Protein AF-A0A183T024-F1 (afdb_monomer_lite)

Foldseek 3Di:
DPPLVVVLVVQLVVVVVVDDDQDPPDDPVRVVVVSVVSNVVSCCVSVNPPPPPPPDPPVPCDPVLVVLVVQLVVLVVVCVVPVDPVSVVSNVVSVVVNVVSD

pLDDT: mean 81.06, std 13.0, range [49.19, 95.88]

Secondary structure (DSSP, 8-state):
--HHHHHHHHHHHHHHHTSPPP-TT--HHHHHHHHHHHHHHHHHHHH-----SSS-TTTS--HHHHHHHHHHHHHHHHHHH---HHHHHHHHHHHHHHHHH-

Radius of gyration: 26.91 Å; chains: 1; bounding box: 50×38×64 Å

Organism: Schistocephalus solidus (NCBI:txid70667)

Structure (mmCIF, N/CA/C/O backbone):
data_AF-A0A183T024-F1
#
_entry.id   AF-A0A183T024-F1
#
loop_
_atom_site.group_PDB
_atom_site.id
_atom_site.type_symbol
_atom_site.label_atom_id
_atom_site.label_alt_id
_atom_site.label_comp_id
_atom_site.label_asym_id
_atom_site.label_entity_id
_atom_site.label_seq_id
_atom_site.pdbx_PDB_ins_code
_atom_site.Cartn_x
_atom_site.Cartn_y
_atom_site.Cartn_z
_atom_site.occupancy
_atom_site.B_iso_or_equiv
_atom_site.auth_seq_id
_atom_site.auth_comp_id
_atom_site.auth_asym_id
_atom_site.auth_atom_id
_atom_site.pdbx_PDB_model_num
ATOM 1 N N . MET A 1 1 ? -12.506 18.108 27.619 1.00 51.00 1 MET A N 1
ATOM 2 C CA . MET A 1 1 ? -12.545 16.758 27.011 1.00 51.00 1 MET A CA 1
ATOM 3 C C . MET A 1 1 ? -13.717 16.725 26.039 1.00 51.00 1 MET A C 1
ATOM 5 O O . MET A 1 1 ? -14.753 17.264 26.410 1.00 51.00 1 MET A O 1
ATOM 9 N N . PRO A 1 2 ? -13.581 16.198 24.810 1.00 53.72 2 PRO A N 1
ATOM 10 C CA . PRO A 1 2 ? -14.691 16.161 23.855 1.00 53.72 2 PRO A CA 1
ATOM 11 C C . PRO A 1 2 ? -15.836 15.307 24.414 1.00 53.72 2 PRO A C 1
ATOM 13 O O . PRO A 1 2 ? -15.580 14.200 24.889 1.00 53.72 2 PRO A O 1
ATOM 16 N N . ALA A 1 3 ? -17.077 15.797 24.341 1.00 60.38 3 ALA A N 1
ATOM 17 C CA . ALA A 1 3 ? -18.271 15.125 24.876 1.00 60.38 3 ALA A CA 1
ATOM 18 C C . ALA A 1 3 ? -18.437 13.675 24.372 1.00 60.38 3 ALA A C 1
ATOM 20 O O . ALA A 1 3 ? -18.922 12.809 25.091 1.00 60.38 3 ALA A O 1
ATOM 21 N N . HIS A 1 4 ? -17.928 13.397 23.172 1.00 64.06 4 HIS A N 1
ATOM 22 C CA . HIS A 1 4 ? -17.990 12.096 22.514 1.00 64.06 4 HIS A CA 1
ATOM 23 C C . HIS A 1 4 ? -17.163 10.989 23.205 1.00 64.06 4 HIS A C 1
ATOM 25 O O . HIS A 1 4 ? -17.496 9.813 23.106 1.00 64.06 4 HIS A O 1
ATOM 31 N N . CYS A 1 5 ? -16.071 11.327 23.900 1.00 68.69 5 CYS A N 1
ATOM 32 C CA . CYS A 1 5 ? -15.246 10.319 24.585 1.00 68.69 5 CYS A CA 1
ATOM 33 C C . CYS A 1 5 ? -15.919 9.826 25.880 1.00 68.69 5 CYS A C 1
ATOM 35 O O . CYS A 1 5 ? -15.843 8.648 26.234 1.00 68.69 5 CYS A O 1
ATOM 37 N N . PHE A 1 6 ? -16.609 10.742 26.565 1.00 74.00 6 PHE A N 1
ATOM 38 C CA . PHE A 1 6 ? -17.333 10.446 27.796 1.00 74.00 6 PHE A CA 1
ATOM 39 C C . PHE A 1 6 ? -18.572 9.586 27.520 1.00 74.00 6 PHE A C 1
ATOM 41 O O . PHE A 1 6 ? -18.774 8.578 28.188 1.00 74.00 6 PHE A O 1
ATOM 48 N N . ASP A 1 7 ? -19.334 9.927 26.478 1.00 80.94 7 ASP A N 1
ATOM 49 C CA . ASP A 1 7 ? -20.514 9.163 26.055 1.00 80.94 7 ASP A CA 1
ATOM 50 C C . ASP A 1 7 ? -20.162 7.725 25.632 1.00 80.94 7 ASP A C 1
ATOM 52 O O . ASP A 1 7 ? -20.776 6.758 26.079 1.00 80.94 7 ASP A O 1
ATOM 56 N N . PHE A 1 8 ? -19.075 7.569 24.868 1.00 82.06 8 PHE A N 1
ATOM 57 C CA . PHE A 1 8 ? -18.562 6.257 24.473 1.00 82.06 8 PHE A CA 1
ATOM 58 C C . PHE A 1 8 ? -18.175 5.376 25.670 1.00 82.06 8 PHE A C 1
ATOM 60 O O . PHE A 1 8 ? -18.462 4.180 25.686 1.00 82.06 8 PHE A O 1
ATOM 67 N N . SER A 1 9 ? -17.538 5.966 26.684 1.00 84.12 9 SER A N 1
ATOM 68 C CA . SER A 1 9 ? -17.127 5.229 27.884 1.00 84.12 9 SER A CA 1
ATOM 69 C C . SER A 1 9 ? -18.337 4.741 28.682 1.00 84.12 9 SER A C 1
ATOM 71 O O . SER A 1 9 ? -18.356 3.587 29.100 1.00 84.12 9 SER A O 1
ATOM 73 N N . ASN A 1 10 ? -19.368 5.579 28.825 1.00 86.62 10 ASN A N 1
ATOM 74 C CA . ASN A 1 10 ? -20.590 5.211 29.540 1.00 86.62 10 ASN A CA 1
ATOM 75 C C . ASN A 1 10 ? -21.350 4.074 28.839 1.00 86.62 10 ASN A C 1
ATOM 77 O O . ASN A 1 10 ? -21.786 3.141 29.507 1.00 86.62 10 ASN A O 1
ATOM 81 N N . GLN A 1 11 ? -21.439 4.093 27.503 1.00 85.00 11 GLN A N 1
ATOM 82 C CA . GLN A 1 11 ? -22.088 3.010 26.750 1.00 85.00 11 GLN A CA 1
ATOM 83 C C . GLN A 1 11 ? -21.348 1.670 26.858 1.00 85.00 11 GLN A C 1
ATOM 85 O O . GLN A 1 11 ? -21.978 0.614 26.842 1.00 85.00 11 GLN A O 1
ATOM 90 N N . ILE A 1 12 ? -20.014 1.678 26.965 1.00 85.69 12 ILE A N 1
ATOM 91 C CA . ILE A 1 12 ? 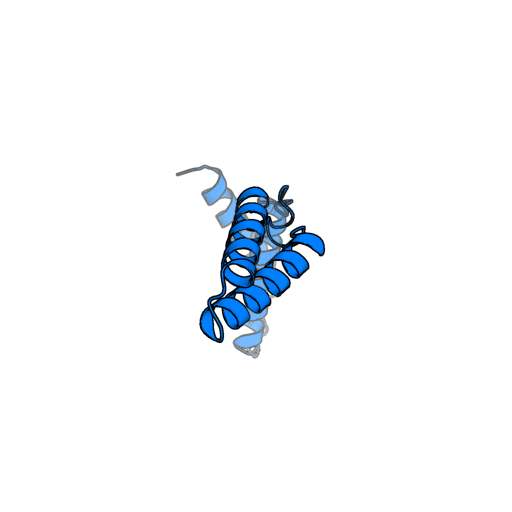-19.258 0.441 27.220 1.00 85.69 12 ILE A CA 1
ATOM 92 C C . ILE A 1 12 ? -19.609 -0.120 28.598 1.00 85.69 12 ILE A C 1
ATOM 94 O O . ILE A 1 12 ? -19.782 -1.329 28.724 1.00 85.69 12 ILE A O 1
ATOM 98 N N . THR A 1 13 ? -19.701 0.739 29.615 1.00 85.56 13 THR A N 1
ATOM 99 C CA . THR A 1 13 ? -20.039 0.321 30.980 1.00 85.56 13 THR A CA 1
ATOM 100 C C . THR A 1 13 ? -21.433 -0.298 31.045 1.00 85.56 13 THR A C 1
ATOM 102 O O . THR A 1 13 ? -21.562 -1.412 31.534 1.00 85.56 13 THR A O 1
ATOM 105 N N . GLU A 1 14 ? -22.440 0.347 30.455 1.00 87.12 14 GLU A N 1
ATOM 106 C CA . GLU A 1 14 ? -23.814 -0.176 30.414 1.00 87.12 14 GLU A CA 1
ATOM 107 C C . GLU A 1 14 ? -23.891 -1.545 29.713 1.00 87.12 14 GLU A C 1
ATOM 109 O O . GLU A 1 14 ? -24.422 -2.509 30.258 1.00 87.12 14 GLU A O 1
ATOM 114 N N . LYS A 1 15 ? -23.252 -1.691 28.543 1.00 84.81 15 LYS A N 1
ATOM 115 C CA . LYS A 1 15 ? -23.250 -2.958 27.784 1.00 84.81 15 LYS A CA 1
ATOM 116 C C . LYS A 1 15 ? -22.449 -4.072 28.469 1.00 84.81 15 LYS A C 1
ATOM 118 O O . LYS A 1 15 ? -22.656 -5.244 28.156 1.00 84.81 15 LYS A O 1
ATOM 123 N N . LEU A 1 16 ? -21.504 -3.728 29.347 1.00 82.44 16 LEU A N 1
ATOM 124 C CA . LEU A 1 16 ? -20.792 -4.691 30.191 1.00 82.44 16 LEU A CA 1
ATOM 125 C C . LEU A 1 16 ? -21.659 -5.166 31.359 1.00 82.44 16 LEU A C 1
ATOM 127 O O . LEU A 1 16 ? -21.592 -6.347 31.691 1.00 82.44 16 LEU A O 1
ATOM 131 N N . ASP A 1 17 ? -22.463 -4.280 31.944 1.00 82.25 17 ASP A N 1
ATOM 132 C CA . ASP A 1 17 ? -23.385 -4.620 33.031 1.00 82.25 17 ASP A CA 1
ATOM 133 C C . ASP A 1 17 ? -24.555 -5.492 32.534 1.00 82.25 17 ASP A C 1
ATOM 135 O O . ASP A 1 17 ? -25.012 -6.383 33.251 1.00 82.25 17 ASP A O 1
ATOM 139 N N . ASP A 1 18 ? -24.976 -5.306 31.278 1.00 82.94 18 ASP A N 1
ATOM 140 C CA . ASP A 1 18 ? -26.017 -6.109 30.618 1.00 82.94 18 ASP A CA 1
ATOM 141 C C . ASP A 1 18 ? -25.530 -7.479 30.108 1.00 82.94 18 ASP A C 1
ATOM 143 O O . ASP A 1 18 ? -26.334 -8.326 29.694 1.00 82.94 18 ASP A O 1
ATOM 147 N N . LEU A 1 19 ? -24.215 -7.727 30.090 1.00 75.50 19 LEU A N 1
ATOM 148 C CA . LEU A 1 19 ? -23.693 -9.019 29.662 1.00 75.50 19 LEU A CA 1
ATOM 149 C C . LEU A 1 19 ? -23.997 -10.091 30.715 1.00 75.50 19 LEU A C 1
ATOM 151 O O . LEU A 1 19 ? -23.761 -9.885 31.907 1.00 75.50 19 LEU A O 1
ATOM 155 N N . PRO A 1 20 ? -24.406 -11.302 30.295 1.00 72.19 20 PRO A N 1
ATOM 156 C CA . PRO A 1 20 ? -24.464 -12.426 31.210 1.00 72.19 20 PRO A CA 1
ATOM 157 C C . PRO A 1 20 ? -23.074 -12.644 31.805 1.00 72.19 20 PRO A C 1
ATOM 159 O O . PRO A 1 20 ? -22.105 -12.863 31.067 1.00 72.19 20 PRO A O 1
ATOM 162 N N . ALA A 1 21 ? -22.998 -12.576 33.139 1.00 68.00 21 ALA A N 1
ATOM 163 C CA . ALA A 1 21 ? -21.761 -12.790 33.867 1.00 68.00 21 ALA A CA 1
ATOM 164 C C . ALA A 1 21 ? -21.127 -14.095 33.364 1.00 68.00 21 ALA A C 1
ATOM 166 O O . ALA A 1 21 ? -21.790 -15.143 33.379 1.00 68.00 21 ALA A O 1
ATOM 167 N N . PRO A 1 22 ? -19.882 -14.059 32.854 1.00 63.69 22 PRO A N 1
ATOM 168 C CA . PRO A 1 22 ? -19.200 -15.285 32.503 1.00 63.69 22 PRO A CA 1
ATOM 169 C C . PRO A 1 22 ? -19.217 -16.180 33.732 1.00 63.69 22 PRO A C 1
ATOM 171 O O . PRO A 1 22 ? -18.833 -15.727 34.808 1.00 63.69 22 PRO A O 1
ATOM 174 N N . ASN A 1 23 ? -19.664 -17.428 33.557 1.00 68.25 23 ASN A N 1
ATOM 175 C CA . ASN A 1 23 ? -19.648 -18.438 34.611 1.00 68.25 23 ASN A CA 1
ATOM 176 C C . ASN A 1 23 ? -18.318 -18.342 35.379 1.00 68.25 23 ASN A C 1
ATOM 178 O O . ASN A 1 23 ? -17.268 -18.097 34.775 1.00 68.25 23 ASN A O 1
ATOM 182 N N . ASP A 1 24 ? -18.325 -18.510 36.696 1.00 68.38 24 ASP A N 1
ATOM 183 C CA . ASP A 1 24 ? -17.112 -18.353 37.502 1.00 68.38 24 ASP A CA 1
ATOM 184 C C . ASP A 1 24 ? -15.992 -19.320 37.069 1.00 68.38 24 ASP A C 1
ATOM 186 O O . ASP A 1 24 ? -14.814 -19.047 37.294 1.00 68.38 24 ASP A O 1
ATOM 190 N N . ASN A 1 25 ? -16.347 -20.392 36.347 1.00 72.75 25 ASN A N 1
ATOM 191 C CA . ASN A 1 25 ? -15.431 -21.342 35.708 1.00 72.75 25 ASN A CA 1
ATOM 192 C C . ASN A 1 25 ? -15.002 -20.989 34.263 1.00 72.75 25 ASN A C 1
ATOM 194 O O . ASN A 1 25 ? -14.261 -21.751 33.639 1.00 72.75 25 ASN A O 1
ATOM 198 N N . ALA A 1 26 ? -15.480 -19.877 33.703 1.00 74.62 26 ALA A N 1
ATOM 199 C CA . ALA A 1 26 ? -15.160 -19.457 32.350 1.00 74.62 26 ALA A CA 1
ATOM 200 C C . ALA A 1 26 ? -13.666 -19.155 32.248 1.00 74.62 26 ALA A C 1
ATOM 202 O O . ALA A 1 26 ? -13.091 -18.416 33.051 1.00 74.62 26 ALA A O 1
ATOM 203 N N . THR A 1 27 ? -13.033 -19.717 31.223 1.00 84.19 27 THR A N 1
ATOM 204 C CA . THR A 1 27 ? -11.608 -19.510 30.980 1.00 84.19 27 THR A CA 1
ATOM 205 C C . THR A 1 27 ? -11.318 -18.029 30.729 1.00 84.19 27 THR A C 1
ATOM 207 O O . THR A 1 27 ? -12.147 -17.297 30.183 1.00 84.19 27 THR A O 1
ATOM 210 N N . VAL A 1 28 ? -10.104 -17.586 31.065 1.00 84.38 28 VAL A N 1
ATOM 211 C CA . VAL A 1 28 ? -9.639 -16.210 30.800 1.00 84.38 28 VAL A CA 1
ATOM 212 C C . VAL A 1 28 ? -9.840 -15.826 29.328 1.00 84.38 28 VAL A C 1
ATOM 214 O O . VAL A 1 28 ? -10.243 -14.704 29.033 1.00 84.38 28 VAL A O 1
ATOM 217 N N . GLY A 1 29 ? -9.649 -16.777 28.407 1.00 85.94 29 GLY A N 1
ATOM 218 C CA . GLY A 1 29 ? -9.909 -16.573 26.982 1.00 85.94 29 GLY A CA 1
ATOM 219 C C . GLY A 1 29 ? -11.372 -16.244 26.675 1.00 85.94 29 GLY A C 1
ATOM 220 O O . GLY A 1 29 ? -11.639 -15.346 25.887 1.00 85.94 29 GLY A O 1
ATOM 221 N N . THR A 1 30 ? -12.321 -16.902 27.343 1.00 84.38 30 THR A N 1
ATOM 222 C CA . THR A 1 30 ? -13.760 -16.642 27.160 1.00 84.38 30 THR A CA 1
ATOM 223 C C . THR A 1 30 ? -14.130 -15.236 27.630 1.00 84.38 30 THR A C 1
ATOM 225 O O . THR A 1 30 ? -14.801 -14.501 26.906 1.00 84.38 30 THR A O 1
ATOM 228 N N . ARG A 1 31 ? -13.617 -14.822 28.796 1.00 83.94 31 ARG A N 1
ATOM 229 C CA . ARG A 1 31 ? -13.827 -13.469 29.340 1.00 83.94 31 ARG A CA 1
ATOM 230 C C . ARG A 1 31 ? -13.212 -12.393 28.439 1.00 83.94 31 ARG A C 1
ATOM 232 O O . ARG A 1 31 ? -13.837 -11.371 28.172 1.00 83.94 31 ARG A O 1
ATOM 239 N N . TRP A 1 32 ? -12.014 -12.647 27.908 1.00 87.25 32 TRP A N 1
ATOM 240 C CA . TRP A 1 32 ? -11.350 -11.750 26.959 1.00 87.25 32 TRP A CA 1
ATOM 241 C C . TRP A 1 32 ? -12.121 -11.613 25.639 1.00 87.25 32 TRP A C 1
ATOM 243 O O . TRP A 1 32 ? -12.269 -10.507 25.117 1.00 87.25 32 TRP A O 1
ATOM 253 N N . CYS A 1 33 ? -12.658 -12.717 25.115 1.00 86.12 33 CYS A N 1
ATOM 254 C CA . CYS A 1 33 ? -13.494 -12.705 23.915 1.00 86.12 33 CYS A CA 1
ATOM 255 C C . CYS A 1 33 ? -14.769 -11.873 24.108 1.00 86.12 33 CYS A C 1
ATOM 257 O O . CYS A 1 33 ? -15.112 -11.090 23.225 1.00 86.12 33 CYS A O 1
ATOM 259 N N . GLN A 1 34 ? -15.437 -11.998 25.258 1.00 84.62 34 GLN A N 1
ATOM 260 C CA . GLN A 1 34 ? -16.632 -11.210 25.582 1.00 84.62 34 GLN A CA 1
ATOM 261 C C . GLN A 1 34 ? -16.327 -9.714 25.686 1.00 84.62 34 GLN A C 1
ATOM 263 O O . GLN A 1 34 ? -17.013 -8.905 25.065 1.00 84.62 34 GLN A O 1
ATOM 268 N N . LEU A 1 35 ? -15.258 -9.343 26.396 1.00 87.75 35 LEU A N 1
ATOM 269 C CA . LEU A 1 35 ? -14.829 -7.947 26.499 1.00 87.75 35 LEU A CA 1
ATOM 270 C C . LEU A 1 35 ? -14.540 -7.348 25.116 1.00 87.75 35 LEU A C 1
ATOM 272 O O . LEU A 1 35 ? -14.998 -6.253 24.790 1.00 87.75 35 LEU A O 1
ATOM 276 N N . ARG A 1 36 ? -13.807 -8.087 24.274 1.00 89.06 36 ARG A N 1
ATOM 277 C CA . ARG A 1 36 ? -13.492 -7.654 22.910 1.00 89.06 36 ARG A CA 1
ATOM 278 C C . ARG A 1 36 ? -14.753 -7.467 22.071 1.00 89.06 36 ARG A C 1
ATOM 280 O O . ARG A 1 36 ? -14.819 -6.502 21.314 1.00 89.06 36 ARG A O 1
ATOM 287 N N . TYR A 1 37 ? -15.727 -8.365 22.212 1.00 89.06 37 TYR A N 1
ATOM 288 C CA . TYR A 1 37 ? -17.006 -8.269 21.518 1.00 89.06 37 TYR A CA 1
ATOM 289 C C . TYR A 1 37 ? -17.746 -6.977 21.881 1.00 89.06 37 TYR A C 1
ATOM 291 O O . TYR A 1 37 ? -18.074 -6.223 20.970 1.00 89.06 37 TYR A O 1
ATOM 299 N N . VAL A 1 38 ? -17.910 -6.670 23.176 1.00 89.88 38 VAL A N 1
ATOM 300 C CA . VAL A 1 38 ? -18.606 -5.448 23.631 1.00 89.88 38 VAL A CA 1
ATOM 301 C C . VAL A 1 38 ? -17.925 -4.192 23.116 1.00 89.88 38 VAL A C 1
ATOM 303 O O . VAL A 1 38 ? -18.572 -3.336 22.521 1.00 89.88 38 VAL A O 1
ATOM 306 N N . ILE A 1 39 ? -16.604 -4.095 23.285 1.00 87.31 39 ILE A N 1
ATOM 307 C CA . ILE A 1 39 ? -15.852 -2.925 22.823 1.00 87.31 39 ILE A CA 1
ATOM 308 C C . ILE A 1 39 ? -16.058 -2.737 21.320 1.00 87.31 39 ILE A C 1
ATOM 310 O O . ILE A 1 39 ? -16.324 -1.625 20.873 1.00 87.31 39 ILE A O 1
ATOM 314 N N . GLN A 1 40 ? -15.968 -3.808 20.529 1.00 85.19 40 GLN A N 1
ATOM 315 C CA . GLN A 1 40 ? -16.138 -3.733 19.080 1.00 85.19 40 GLN A CA 1
ATOM 316 C C . GLN A 1 40 ? -17.570 -3.377 18.666 1.00 85.19 40 GLN A C 1
ATOM 318 O O . GLN A 1 40 ? -17.736 -2.535 17.783 1.00 85.19 40 GLN A O 1
ATOM 323 N N . SER A 1 41 ? -18.591 -3.971 19.290 1.00 86.31 41 SER A N 1
ATOM 324 C CA . SER A 1 41 ? -19.991 -3.672 18.976 1.00 86.31 41 SER A CA 1
ATOM 325 C C . SER A 1 41 ? -20.362 -2.239 19.345 1.00 86.31 41 SER A C 1
ATOM 327 O O . SER A 1 41 ? -20.952 -1.546 18.523 1.00 86.31 41 SER A O 1
ATOM 329 N N . THR A 1 42 ? -19.945 -1.758 20.519 1.00 86.88 42 THR A N 1
ATOM 330 C CA . THR A 1 42 ? -20.214 -0.382 20.965 1.00 86.88 42 THR A CA 1
ATOM 331 C C . THR A 1 42 ? -19.449 0.628 20.113 1.00 86.88 42 THR A C 1
ATOM 333 O O . THR A 1 42 ? -19.985 1.662 19.732 1.00 86.88 42 THR A O 1
ATOM 336 N N . THR A 1 43 ? -18.210 0.310 19.725 1.00 84.81 43 THR A N 1
ATOM 337 C CA . THR A 1 43 ? -17.439 1.128 18.770 1.00 84.81 43 THR A CA 1
ATOM 338 C C . THR A 1 43 ? -18.187 1.259 17.447 1.00 84.81 43 THR A C 1
ATOM 340 O O . THR A 1 43 ? -18.275 2.356 16.905 1.00 84.81 43 THR A O 1
ATOM 343 N N . LEU A 1 44 ? -18.750 0.162 16.935 1.00 83.38 44 LEU A N 1
ATOM 344 C CA . LEU A 1 44 ? -19.509 0.167 15.687 1.00 83.38 44 LEU A CA 1
ATOM 345 C C . LEU A 1 44 ? -20.831 0.939 15.802 1.00 83.38 44 LEU A C 1
ATOM 347 O O . LEU A 1 44 ? -21.212 1.606 14.847 1.00 83.38 44 LEU A O 1
ATOM 351 N N . GLU A 1 45 ? -21.521 0.846 16.937 1.00 84.06 45 GLU A N 1
ATOM 352 C CA . GLU A 1 45 ? -22.790 1.534 17.205 1.00 84.06 45 GLU A CA 1
ATOM 353 C C . GLU A 1 45 ? -22.599 3.052 17.345 1.00 84.06 45 GLU A C 1
ATOM 355 O O . GLU A 1 45 ? -23.327 3.821 16.722 1.00 84.06 45 GLU A O 1
ATOM 360 N N . VAL A 1 46 ? -21.576 3.482 18.092 1.00 82.62 46 VAL A N 1
ATOM 361 C CA . VAL A 1 46 ? -21.321 4.900 18.392 1.00 82.62 46 VAL A CA 1
ATOM 362 C C . VAL A 1 46 ? -20.586 5.611 17.260 1.00 82.62 46 VAL A C 1
ATOM 364 O O . VAL A 1 46 ? -20.988 6.691 16.835 1.00 82.62 46 VAL A O 1
ATOM 367 N N . LEU A 1 47 ? -19.483 5.036 16.772 1.00 79.75 47 LEU A N 1
ATOM 368 C CA . LEU A 1 47 ? -18.658 5.673 15.737 1.00 79.75 47 LEU A CA 1
ATOM 369 C C . LEU A 1 47 ? -19.135 5.335 14.323 1.00 79.75 47 LEU A C 1
ATOM 371 O O . LEU A 1 47 ? -18.665 5.933 13.351 1.00 79.75 47 LEU A O 1
ATOM 375 N N . GLY A 1 48 ? -20.047 4.371 14.190 1.00 76.50 48 GLY A N 1
ATOM 376 C CA . GLY A 1 48 ? -20.398 3.801 12.903 1.00 76.50 48 GLY A CA 1
ATOM 377 C C . GLY A 1 48 ? -19.236 3.018 12.294 1.00 76.50 48 GLY A C 1
ATOM 378 O O . GLY A 1 48 ? -18.095 2.995 12.767 1.00 76.50 48 GLY A O 1
ATOM 379 N N . ARG A 1 49 ? -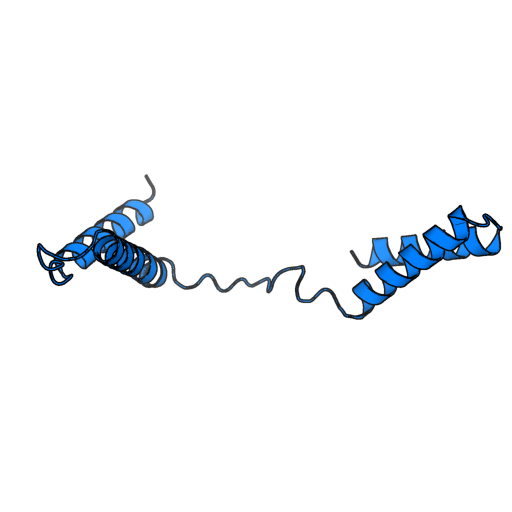19.504 2.385 11.154 1.00 67.56 49 ARG A N 1
ATOM 380 C CA . ARG A 1 49 ? -18.423 1.922 10.286 1.00 67.56 49 ARG A CA 1
ATOM 381 C C . ARG A 1 49 ? -17.941 3.135 9.503 1.00 67.56 49 ARG A C 1
ATOM 383 O O . ARG A 1 49 ? -18.679 3.638 8.658 1.00 67.56 49 ARG A O 1
ATOM 390 N N . ALA A 1 50 ? -16.713 3.589 9.750 1.00 65.00 50 ALA A N 1
ATOM 391 C CA . ALA A 1 50 ? -16.085 4.577 8.884 1.00 65.00 50 ALA A CA 1
ATOM 392 C C . ALA A 1 50 ? -16.054 4.002 7.460 1.00 65.00 50 ALA A C 1
ATOM 394 O O . ALA A 1 50 ? -15.279 3.093 7.149 1.00 65.00 50 ALA A O 1
ATOM 395 N N . ARG A 1 51 ? -16.953 4.487 6.600 1.00 62.16 51 ARG A N 1
ATOM 396 C CA . ARG A 1 51 ? -16.939 4.175 5.178 1.00 62.16 51 ARG A CA 1
ATOM 397 C C . ARG A 1 51 ? -15.726 4.913 4.641 1.00 62.16 51 ARG A C 1
ATOM 399 O O . ARG A 1 51 ? -15.784 6.123 4.440 1.00 62.16 51 ARG A O 1
ATOM 406 N N . ARG A 1 52 ? -14.597 4.211 4.528 1.00 59.81 52 ARG A N 1
ATOM 407 C CA . ARG A 1 52 ? -13.401 4.783 3.918 1.00 59.81 52 ARG A CA 1
ATOM 408 C C . ARG A 1 52 ? -13.805 5.207 2.506 1.00 59.81 52 ARG A C 1
ATOM 410 O O . ARG A 1 52 ? -14.095 4.360 1.672 1.00 59.81 52 ARG A O 1
ATOM 417 N N . GLN A 1 53 ? -13.937 6.516 2.284 1.00 57.25 53 GLN A N 1
ATOM 418 C CA . GLN A 1 53 ? -14.237 7.079 0.960 1.00 57.25 53 GLN A CA 1
ATOM 419 C C . GLN A 1 53 ? -13.078 6.851 -0.012 1.00 57.25 53 GLN A C 1
ATOM 421 O O . GLN A 1 53 ? -13.254 6.901 -1.221 1.00 57.25 53 GLN A O 1
ATOM 426 N N . HIS A 1 54 ? -11.915 6.536 0.543 1.00 57.44 54 HIS A N 1
ATOM 427 C CA . HIS A 1 54 ? -10.813 5.916 -0.151 1.00 57.44 54 HIS A CA 1
ATOM 428 C C . HIS A 1 54 ? -10.880 4.430 0.199 1.00 57.44 54 HIS A C 1
ATOM 430 O O . HIS A 1 54 ? -10.359 4.015 1.236 1.00 57.44 54 HIS A O 1
ATOM 436 N N . GLN A 1 55 ? -11.561 3.636 -0.637 1.00 56.09 55 GLN A N 1
ATOM 437 C CA . GLN A 1 55 ? -11.062 2.276 -0.852 1.00 56.09 55 GLN A CA 1
ATOM 438 C C . GLN A 1 55 ? -9.582 2.455 -1.159 1.00 56.09 55 GLN A C 1
ATOM 440 O O . GLN A 1 55 ? -9.234 3.394 -1.874 1.00 56.09 55 GLN A O 1
ATOM 445 N N . ASP A 1 56 ? -8.745 1.752 -0.406 1.00 51.44 56 ASP A N 1
ATOM 446 C CA . ASP A 1 56 ? -7.373 2.158 -0.161 1.00 51.44 56 ASP A CA 1
ATOM 447 C C . ASP A 1 56 ? -6.708 2.615 -1.467 1.00 51.44 56 ASP A C 1
ATOM 449 O O . ASP A 1 56 ? -6.853 1.967 -2.497 1.00 51.44 56 ASP A O 1
ATOM 453 N N . TRP A 1 57 ? -5.969 3.726 -1.427 1.00 51.22 57 TRP A N 1
ATOM 454 C CA . TRP A 1 57 ? -5.158 4.259 -2.540 1.00 51.22 57 TRP A CA 1
ATOM 455 C C . TRP A 1 57 ? -4.319 3.168 -3.256 1.00 51.22 57 TRP A C 1
ATOM 457 O O . TRP A 1 57 ? -3.814 3.367 -4.353 1.00 51.22 57 TRP A O 1
ATOM 467 N N . PHE A 1 58 ? -4.170 2.005 -2.618 1.00 49.19 58 PHE A N 1
ATOM 468 C CA . PHE A 1 58 ? -3.461 0.823 -3.071 1.00 49.19 58 PHE A CA 1
ATOM 469 C C . PHE A 1 58 ? -4.311 -0.294 -3.703 1.00 49.19 58 PHE A C 1
ATOM 471 O O . PHE A 1 58 ? -3.720 -1.106 -4.407 1.00 49.19 58 PHE A O 1
ATOM 478 N N . ASP A 1 59 ? -5.627 -0.367 -3.484 1.00 55.44 59 ASP A N 1
ATOM 479 C CA . ASP A 1 59 ? -6.468 -1.443 -4.047 1.00 55.44 59 ASP A CA 1
ATOM 480 C C . ASP A 1 59 ? -6.886 -1.143 -5.495 1.00 55.44 59 ASP A C 1
ATOM 482 O O . ASP A 1 59 ? -6.902 -2.043 -6.330 1.00 55.44 59 ASP A O 1
ATOM 486 N N . ASP A 1 60 ? -7.106 0.133 -5.827 1.00 54.78 60 ASP A N 1
ATOM 487 C CA . ASP A 1 60 ? -7.340 0.595 -7.206 1.00 54.78 60 ASP A CA 1
ATOM 488 C C . ASP A 1 60 ? -6.027 0.888 -7.956 1.00 54.78 60 ASP A C 1
ATOM 490 O O . ASP A 1 60 ? -6.030 1.557 -8.994 1.00 54.78 60 ASP A O 1
ATOM 494 N N . ASN A 1 61 ? -4.880 0.416 -7.446 1.00 59.91 61 ASN A N 1
ATOM 495 C CA . ASN A 1 61 ? -3.627 0.489 -8.187 1.00 59.91 61 ASN A CA 1
ATOM 496 C C . ASN A 1 61 ? -3.677 -0.534 -9.327 1.00 59.91 61 ASN A C 1
ATOM 498 O O . ASN A 1 61 ? -3.261 -1.686 -9.207 1.00 59.91 61 ASN A O 1
ATOM 502 N N . ASP A 1 62 ? -4.269 -0.035 -10.403 1.00 70.06 62 ASP A N 1
ATOM 503 C CA . ASP A 1 62 ? -4.604 -0.625 -11.680 1.00 70.06 62 ASP A CA 1
ATOM 504 C C . ASP A 1 62 ? -3.595 -1.690 -12.139 1.00 70.06 62 ASP A C 1
ATOM 506 O O . ASP A 1 62 ? -2.379 -1.554 -11.956 1.00 70.06 62 ASP A O 1
ATOM 510 N N . THR A 1 63 ? -4.091 -2.740 -12.798 1.00 76.94 63 THR A N 1
ATOM 511 C CA . THR A 1 63 ? -3.257 -3.809 -13.392 1.00 76.94 63 THR A CA 1
ATOM 512 C C . THR A 1 63 ? -2.135 -3.207 -14.251 1.00 76.94 63 THR A C 1
ATOM 514 O O . THR A 1 63 ? -1.002 -3.687 -14.270 1.00 76.94 63 THR A O 1
ATOM 517 N N . ASP A 1 64 ? -2.426 -2.065 -14.866 1.00 79.56 64 ASP A N 1
ATOM 518 C CA . ASP A 1 64 ? -1.505 -1.201 -15.587 1.00 79.56 64 ASP A CA 1
ATOM 519 C C . ASP A 1 64 ? -0.284 -0.710 -14.785 1.00 79.56 64 ASP A C 1
ATOM 521 O O . ASP A 1 64 ? 0.825 -0.678 -15.323 1.00 79.56 64 ASP A O 1
ATOM 525 N N . ILE A 1 65 ? -0.440 -0.306 -13.520 1.00 82.69 65 ILE A N 1
ATOM 526 C CA . ILE A 1 65 ? 0.676 0.191 -12.696 1.00 82.69 65 ILE A CA 1
ATOM 527 C C . ILE A 1 65 ? 1.558 -0.976 -12.247 1.00 82.69 65 ILE A C 1
ATOM 529 O O . ILE A 1 65 ? 2.786 -0.851 -12.256 1.00 82.69 65 ILE A O 1
ATOM 533 N N . SER A 1 66 ? 0.956 -2.127 -11.941 1.00 85.00 66 SER A N 1
ATOM 534 C CA . SER A 1 66 ? 1.695 -3.366 -11.669 1.00 85.00 66 SER A CA 1
ATOM 535 C C . SER A 1 66 ? 2.530 -3.792 -12.884 1.00 85.00 66 SER A C 1
ATOM 537 O O . SER A 1 66 ? 3.740 -3.983 -12.757 1.00 85.00 66 SER A O 1
ATOM 539 N N . ASN A 1 67 ? 1.932 -3.797 -14.079 1.00 88.56 67 ASN A N 1
ATOM 540 C CA . ASN A 1 67 ? 2.624 -4.095 -15.337 1.00 88.56 67 ASN A CA 1
ATOM 541 C C . ASN A 1 67 ? 3.779 -3.115 -15.625 1.00 88.56 67 ASN A C 1
ATOM 543 O O . ASN A 1 67 ? 4.880 -3.531 -15.990 1.00 88.56 67 ASN A O 1
ATOM 547 N N . LEU A 1 68 ? 3.573 -1.808 -15.416 1.00 89.94 68 LEU A N 1
ATOM 548 C CA . LEU A 1 68 ? 4.621 -0.795 -15.604 1.00 89.94 68 LEU A CA 1
ATOM 549 C C . LEU A 1 68 ? 5.780 -0.950 -14.609 1.00 89.94 68 LEU A C 1
ATOM 551 O O . LEU A 1 68 ? 6.938 -0.692 -14.948 1.00 89.94 68 LEU A O 1
ATOM 555 N N . LEU A 1 69 ? 5.497 -1.357 -13.370 1.00 91.31 69 LEU A N 1
ATOM 556 C CA . LEU A 1 69 ? 6.530 -1.623 -12.370 1.00 91.31 69 LEU A CA 1
ATOM 557 C C . LEU A 1 69 ? 7.356 -2.867 -12.718 1.00 91.31 69 LEU A C 1
ATOM 559 O O . LEU A 1 69 ? 8.581 -2.834 -12.553 1.00 91.31 69 LEU A O 1
ATOM 563 N N . GLU A 1 70 ? 6.718 -3.920 -13.231 1.00 93.75 70 GLU A N 1
ATOM 564 C CA . GLU A 1 70 ? 7.400 -5.115 -13.738 1.00 93.75 70 GLU A CA 1
ATOM 565 C C . GLU A 1 70 ? 8.307 -4.783 -14.929 1.00 93.75 70 GLU A C 1
ATOM 567 O O . GLU A 1 70 ? 9.497 -5.119 -14.913 1.00 93.75 70 GLU A O 1
ATOM 572 N N . GLU A 1 71 ? 7.797 -4.033 -15.911 1.00 94.00 71 GLU A N 1
ATOM 573 C CA . GLU A 1 71 ? 8.571 -3.583 -17.071 1.00 94.00 71 GLU A CA 1
ATOM 574 C C . GLU A 1 71 ? 9.775 -2.728 -16.641 1.00 94.00 71 GLU A C 1
ATOM 576 O O . GLU A 1 71 ? 10.910 -2.966 -17.069 1.00 94.00 71 GLU A O 1
ATOM 581 N N . LYS A 1 72 ? 9.571 -1.780 -15.715 1.00 94.88 72 LYS A N 1
ATOM 582 C CA . LYS A 1 72 ? 10.647 -0.944 -15.164 1.00 94.88 72 LYS A CA 1
ATOM 583 C C . LYS A 1 72 ? 11.742 -1.793 -14.516 1.00 94.88 72 LYS A C 1
ATOM 585 O O . LYS A 1 72 ? 12.925 -1.487 -14.683 1.00 94.88 72 LYS A O 1
ATOM 590 N N . ASN A 1 73 ? 11.376 -2.83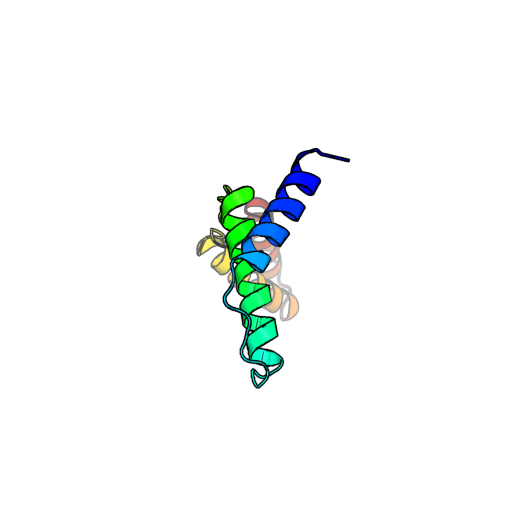4 -13.767 1.00 94.81 73 ASN A N 1
ATOM 591 C CA . ASN A 1 73 ? 12.339 -3.730 -13.127 1.00 94.81 73 ASN A CA 1
ATOM 592 C C . ASN A 1 73 ? 13.125 -4.560 -14.152 1.00 94.81 73 ASN A C 1
ATOM 594 O O . ASN A 1 73 ? 14.347 -4.678 -14.020 1.00 94.81 73 ASN A O 1
ATOM 598 N N . GLY A 1 74 ? 12.459 -5.075 -15.189 1.00 95.44 74 GLY A N 1
ATOM 599 C CA . GLY A 1 74 ? 13.111 -5.782 -16.294 1.00 95.44 74 GLY A CA 1
ATOM 600 C C . GLY A 1 74 ? 14.116 -4.896 -17.034 1.00 95.44 74 GLY A C 1
ATOM 601 O O . GLY A 1 74 ? 15.275 -5.277 -17.216 1.00 95.44 74 GLY A O 1
ATOM 602 N N . LEU A 1 75 ? 13.715 -3.667 -17.370 1.00 95.75 75 LEU A N 1
ATOM 603 C CA . LEU A 1 75 ? 14.577 -2.685 -18.032 1.00 95.75 75 LEU A CA 1
ATOM 604 C C . LEU A 1 75 ? 15.737 -2.225 -17.146 1.00 95.75 75 LEU A C 1
ATOM 606 O O . LEU A 1 75 ? 16.844 -2.028 -17.638 1.00 95.75 75 LEU A O 1
ATOM 610 N N . HIS A 1 76 ? 15.517 -2.083 -15.838 1.00 94.81 76 HIS A N 1
ATOM 611 C CA . HIS A 1 76 ? 16.583 -1.759 -14.892 1.00 94.81 76 HIS A CA 1
ATOM 612 C C . HIS A 1 76 ? 17.641 -2.863 -14.830 1.00 94.81 76 HIS A C 1
ATOM 614 O O . HIS A 1 76 ? 18.835 -2.561 -14.808 1.00 94.81 76 HIS A O 1
ATOM 620 N N . LYS A 1 77 ? 17.213 -4.133 -14.832 1.00 95.75 77 LYS A N 1
ATOM 621 C CA . LYS A 1 77 ? 18.118 -5.283 -14.882 1.00 95.75 77 LYS A CA 1
ATOM 622 C C . LYS A 1 77 ? 18.902 -5.301 -16.195 1.00 95.75 77 LYS A C 1
ATOM 624 O O . LYS A 1 77 ? 20.124 -5.329 -16.155 1.00 95.75 77 LYS A O 1
ATOM 629 N N . ALA A 1 78 ? 18.224 -5.158 -17.335 1.00 93.75 78 ALA A N 1
ATOM 630 C CA . ALA A 1 78 ? 18.875 -5.096 -18.645 1.00 93.75 78 ALA A CA 1
ATOM 631 C C . ALA A 1 78 ? 19.869 -3.926 -18.761 1.00 93.75 78 ALA A C 1
ATOM 633 O O . ALA A 1 78 ? 20.951 -4.092 -19.310 1.00 93.75 78 ALA A O 1
ATOM 634 N N . TYR A 1 79 ? 19.537 -2.755 -18.211 1.00 93.81 79 TYR A N 1
ATOM 635 C CA . TYR A 1 79 ? 20.450 -1.613 -18.137 1.00 93.81 79 TYR A CA 1
ATOM 636 C C . TYR A 1 79 ? 21.675 -1.895 -17.254 1.00 93.81 79 TYR A C 1
ATOM 638 O O . TYR A 1 79 ? 22.778 -1.485 -17.605 1.00 93.81 79 TYR A O 1
ATOM 646 N N . LYS A 1 80 ? 21.498 -2.586 -16.120 1.00 92.56 80 LYS A N 1
ATOM 647 C CA . LYS A 1 80 ? 22.603 -2.974 -15.231 1.00 92.56 80 LYS A CA 1
ATOM 648 C C . LYS A 1 80 ? 23.516 -4.030 -15.848 1.00 92.56 80 LYS A C 1
ATOM 650 O O . LYS A 1 80 ? 24.728 -3.921 -15.694 1.00 92.56 80 LYS A O 1
ATOM 655 N N . ASP A 1 81 ? 22.935 -5.016 -16.522 1.00 94.38 81 ASP A N 1
ATOM 656 C CA . ASP A 1 81 ? 23.670 -6.115 -17.149 1.00 94.38 81 ASP A CA 1
ATOM 657 C C . ASP A 1 81 ? 24.374 -5.643 -18.433 1.00 94.38 81 ASP A C 1
ATOM 659 O O . ASP A 1 81 ? 25.512 -6.029 -18.699 1.00 94.38 81 ASP A O 1
ATOM 663 N N . LEU A 1 82 ? 23.722 -4.773 -19.217 1.00 90.12 82 LEU A N 1
ATOM 664 C CA . LEU A 1 82 ? 24.266 -4.203 -20.447 1.00 90.12 82 LEU A CA 1
ATOM 665 C C . LEU A 1 82 ? 23.768 -2.756 -20.680 1.00 90.12 82 LEU A C 1
ATOM 667 O O . LEU A 1 82 ? 22.706 -2.535 -21.284 1.00 90.12 82 LEU A O 1
ATOM 671 N N . PRO A 1 83 ? 24.540 -1.738 -20.256 1.00 87.38 83 PRO A N 1
ATOM 672 C CA . PRO A 1 83 ? 24.160 -0.331 -20.376 1.00 87.38 83 PRO A CA 1
ATOM 673 C C . PRO A 1 83 ? 24.406 0.208 -21.795 1.00 87.38 83 PRO A C 1
ATOM 675 O O . PRO A 1 83 ? 25.320 0.993 -22.036 1.00 87.38 83 PRO A O 1
ATOM 678 N N . THR A 1 84 ? 23.569 -0.204 -22.747 1.00 94.38 84 THR A N 1
ATOM 679 C CA . THR A 1 84 ? 23.493 0.414 -24.081 1.00 94.38 84 THR A CA 1
ATOM 680 C C . THR A 1 84 ? 22.638 1.681 -24.055 1.00 94.38 84 THR A C 1
ATOM 682 O O . THR A 1 84 ? 21.791 1.860 -23.175 1.00 94.38 84 THR A O 1
ATOM 685 N N . ASP A 1 85 ? 22.781 2.538 -25.067 1.00 94.94 85 ASP A N 1
ATOM 686 C CA . ASP A 1 85 ? 21.914 3.713 -25.223 1.00 94.94 85 ASP A CA 1
ATOM 687 C C . ASP A 1 85 ? 20.429 3.333 -25.332 1.00 94.94 85 ASP A C 1
ATOM 689 O O . ASP A 1 85 ? 19.567 4.032 -24.796 1.00 94.94 85 ASP A O 1
ATOM 693 N N . ALA A 1 86 ? 20.124 2.183 -25.944 1.00 94.12 86 ALA A N 1
ATOM 694 C CA . ALA A 1 86 ? 18.764 1.667 -26.071 1.00 94.12 86 ALA A CA 1
ATOM 695 C C . ALA A 1 86 ? 18.168 1.244 -24.715 1.00 94.12 86 ALA A C 1
ATOM 697 O O . ALA A 1 86 ? 17.069 1.680 -24.366 1.00 94.12 86 ALA A O 1
ATOM 698 N N . THR A 1 87 ? 18.892 0.445 -23.920 1.00 93.75 87 THR A N 1
ATOM 699 C CA . THR A 1 87 ? 18.421 -0.020 -22.598 1.00 93.75 87 THR A CA 1
ATOM 700 C C . THR A 1 87 ? 18.320 1.131 -21.600 1.00 93.75 87 THR A C 1
ATOM 702 O O . THR A 1 87 ? 17.351 1.221 -20.843 1.00 93.75 87 THR A O 1
ATOM 705 N N . LYS A 1 88 ? 19.263 2.077 -21.658 1.00 93.56 88 LYS A N 1
ATOM 706 C CA . LYS A 1 88 ? 19.226 3.314 -20.875 1.00 93.56 88 LYS A CA 1
ATOM 707 C C . LYS A 1 88 ? 18.002 4.165 -21.230 1.00 93.56 88 LYS A C 1
ATOM 709 O O . LYS A 1 88 ? 17.252 4.556 -20.335 1.00 93.56 88 LYS A O 1
ATOM 714 N N . ALA A 1 89 ? 17.757 4.419 -22.517 1.00 95.88 89 ALA A N 1
ATOM 715 C CA . ALA A 1 89 ? 16.608 5.202 -22.970 1.00 95.88 89 ALA A CA 1
ATOM 716 C C . ALA A 1 89 ? 15.269 4.547 -22.593 1.00 95.88 89 ALA A C 1
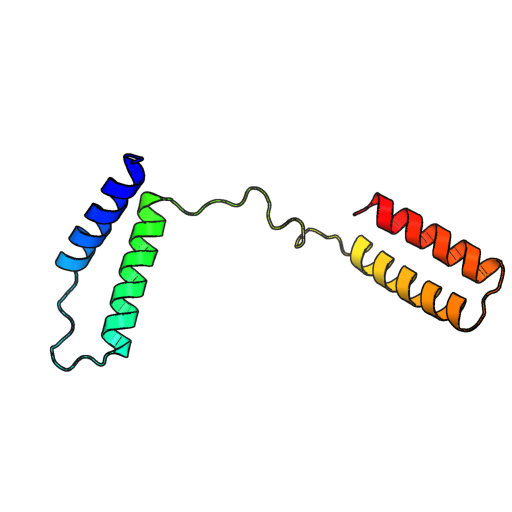ATOM 718 O O . ALA A 1 89 ? 14.370 5.239 -22.111 1.00 95.88 89 ALA A O 1
ATOM 719 N N . ALA A 1 90 ? 15.144 3.228 -22.763 1.00 95.06 90 ALA A N 1
ATOM 720 C CA . ALA A 1 90 ? 13.948 2.478 -22.387 1.00 95.06 90 ALA A CA 1
ATOM 721 C C . ALA A 1 90 ? 13.671 2.567 -20.876 1.00 95.06 90 ALA A C 1
ATOM 723 O O . ALA A 1 90 ? 12.559 2.919 -20.475 1.00 95.06 90 ALA A O 1
ATOM 724 N N . PHE A 1 91 ? 14.687 2.355 -20.030 1.00 95.19 91 PHE A N 1
ATOM 725 C CA . PHE A 1 91 ? 14.537 2.453 -18.576 1.00 95.19 91 PHE A CA 1
ATOM 726 C C . PHE A 1 91 ? 14.093 3.851 -18.121 1.00 95.19 91 PHE A C 1
ATOM 728 O O . PHE A 1 91 ? 13.152 3.971 -17.337 1.00 95.19 91 PHE A O 1
ATOM 735 N N . PHE A 1 92 ? 14.721 4.923 -18.619 1.00 94.94 92 PHE A N 1
ATOM 736 C CA . PHE A 1 92 ? 14.338 6.287 -18.229 1.00 94.94 92 PHE A CA 1
ATOM 737 C C . PHE A 1 92 ? 12.939 6.678 -18.724 1.00 94.94 92 PHE A C 1
ATOM 739 O O . PHE A 1 92 ? 12.226 7.388 -18.011 1.00 94.94 92 PHE A O 1
ATOM 746 N N . ARG A 1 93 ? 12.514 6.192 -19.898 1.00 95.25 93 ARG A N 1
ATOM 747 C CA . ARG A 1 93 ? 11.139 6.375 -20.393 1.00 95.25 93 ARG A CA 1
ATOM 748 C C . ARG A 1 93 ? 10.125 5.692 -19.479 1.00 95.25 93 ARG A C 1
ATOM 750 O O . ARG A 1 93 ? 9.205 6.355 -19.009 1.00 95.25 93 ARG A O 1
ATOM 757 N N . CYS A 1 94 ? 10.331 4.413 -19.173 1.00 93.75 94 CYS A N 1
ATOM 758 C CA . CYS A 1 94 ? 9.445 3.648 -18.296 1.00 93.75 94 CYS A CA 1
ATOM 759 C C . CYS A 1 94 ? 9.407 4.241 -16.874 1.00 93.75 94 CYS A C 1
ATOM 761 O O . CYS A 1 94 ? 8.339 4.461 -16.306 1.00 93.75 94 CYS A O 1
ATOM 763 N N . ARG A 1 95 ? 10.564 4.642 -16.327 1.00 93.81 95 ARG A N 1
ATOM 764 C CA . ARG A 1 95 ? 10.648 5.322 -15.025 1.00 93.81 95 ARG A CA 1
AT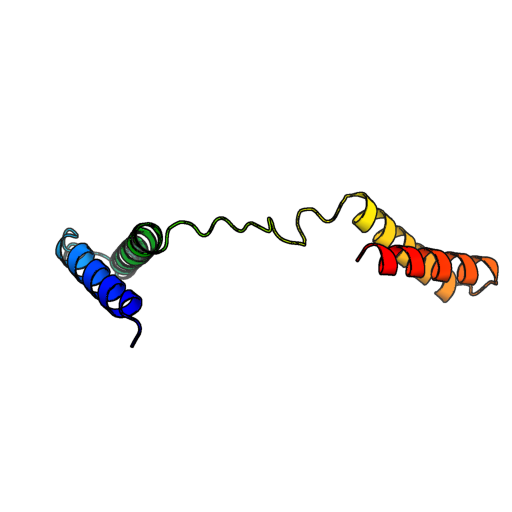OM 765 C C . ARG A 1 95 ? 9.824 6.610 -14.983 1.00 93.81 95 ARG A C 1
ATOM 767 O O . ARG A 1 95 ? 9.162 6.854 -13.978 1.00 93.81 95 ARG A O 1
ATOM 774 N N . ARG A 1 96 ? 9.854 7.419 -16.047 1.00 94.62 96 ARG A N 1
ATOM 775 C CA . ARG A 1 96 ? 9.046 8.644 -16.137 1.00 94.62 96 ARG A CA 1
ATOM 776 C C . ARG A 1 96 ? 7.549 8.331 -16.138 1.00 94.62 96 ARG A C 1
ATOM 778 O O . ARG A 1 96 ? 6.810 9.019 -15.448 1.00 94.62 96 ARG A O 1
ATOM 785 N N . LEU A 1 97 ? 7.117 7.305 -16.873 1.00 90.81 97 LEU A N 1
ATOM 786 C CA . LEU A 1 97 ? 5.709 6.887 -16.918 1.00 90.81 97 LEU A CA 1
ATOM 787 C C . LEU A 1 97 ? 5.212 6.417 -15.547 1.00 90.81 97 LEU A C 1
ATOM 789 O O . LEU A 1 97 ? 4.143 6.830 -15.111 1.00 90.81 97 LEU A O 1
ATOM 793 N N . VAL A 1 98 ? 6.022 5.632 -14.833 1.00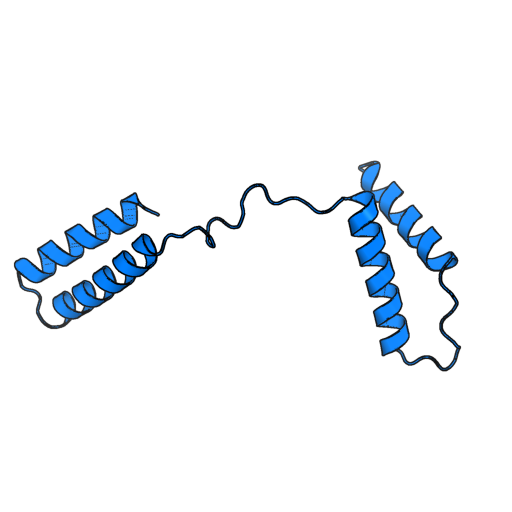 87.62 98 VAL A N 1
ATOM 794 C CA . VAL A 1 98 ? 5.715 5.197 -13.461 1.00 87.62 98 VAL A CA 1
ATOM 795 C C . VAL A 1 98 ? 5.575 6.394 -12.514 1.00 87.62 98 VAL A C 1
ATOM 797 O O . VAL A 1 98 ? 4.636 6.443 -11.735 1.00 87.62 98 VAL A O 1
ATOM 800 N N . GLN A 1 99 ? 6.463 7.389 -12.601 1.00 86.44 99 GLN A N 1
ATOM 801 C CA . GLN A 1 99 ? 6.394 8.599 -11.766 1.00 86.44 99 GLN A CA 1
ATOM 802 C C . GLN A 1 99 ? 5.215 9.524 -12.090 1.00 86.44 99 GLN A C 1
ATOM 804 O O . GLN A 1 99 ? 4.899 10.388 -11.286 1.00 86.44 99 GLN A O 1
ATOM 809 N N . GLN A 1 100 ? 4.620 9.407 -13.277 1.00 85.25 100 GLN A N 1
ATOM 810 C CA . GLN A 1 100 ? 3.438 10.182 -13.659 1.00 85.25 100 GLN A CA 1
ATOM 811 C C . GLN A 1 100 ? 2.132 9.536 -13.190 1.00 85.25 100 GLN A C 1
ATOM 813 O O . GLN A 1 100 ? 1.121 10.228 -13.121 1.00 85.25 100 GLN A O 1
ATOM 818 N N . ARG A 1 101 ? 2.142 8.219 -12.950 1.00 77.94 101 ARG A N 1
ATOM 819 C CA . ARG A 1 101 ? 0.958 7.434 -12.572 1.00 77.94 101 ARG A CA 1
ATOM 820 C C . ARG A 1 101 ? 0.877 7.120 -11.072 1.00 77.94 101 ARG A C 1
ATOM 822 O O . ARG A 1 101 ? -0.178 6.683 -10.632 1.00 77.94 101 ARG A O 1
ATOM 829 N N . LEU A 1 102 ? 1.968 7.317 -10.331 1.00 70.56 102 LEU A N 1
ATOM 830 C CA . LEU A 1 102 ? 2.034 7.261 -8.864 1.00 70.56 102 LEU A CA 1
ATOM 831 C C . LEU A 1 102 ? 1.853 8.658 -8.270 1.00 70.56 102 LEU A C 1
ATOM 833 O O . LEU A 1 102 ? 1.206 8.751 -7.206 1.00 70.56 102 LEU A O 1
#

Sequence (102 aa):
MPAHCFDFSNQITEKLDDLPAPNDNATVGTRWCQLRYVIQSTTLEVLGRARRQHQDWFDDNDTDISNLLEEKNGLHKAYKDLPTDATKAAFFRCRRLVQQRL